Protein AF-A0AAV9CJF9-F1 (afdb_monomer_lite)

Radius of gyration: 30.39 Å; chains: 1; bounding box: 68×58×76 Å

Secondary structure (DSSP, 8-state):
--------TTSPP-THHHHHHHHTT------GGGSTTB-TTT--B-HHHHHHHHTTHHHHHHHHHHHHH-HHHHHHHTHHHHHHT--TTHHHHHHHHHHHHHHH--------PPPPSS----SPPPPPHHHHHHHHHHHHHHHHHHHHTS--

Foldseek 3Di:
DQDEDDDPPPDDDPCLVVVVVVVVVHDYDDDPCRAQQQDPVVNDRDVVRSVCVQQVVVVLVVLVVCVVPPVPVSCVVCVVCVVVVNHSVCSSVVSVVVSVVCVVDVDDDDDPDDDPPDDDDPDDDDQDPVSVVVVVVVVVVVVVVVVVVVVD

Structure (mmCIF, N/CA/C/O backbone):
data_AF-A0AAV9CJF9-F1
#
_entry.id   AF-A0AAV9CJF9-F1
#
loop_
_atom_site.group_PDB
_atom_site.id
_atom_site.type_symbol
_atom_site.label_atom_id
_atom_site.label_alt_id
_atom_site.label_comp_id
_atom_site.label_asym_id
_atom_site.label_entity_id
_atom_site.label_seq_id
_atom_site.pdbx_PDB_ins_code
_atom_site.Cartn_x
_atom_site.Cartn_y
_atom_site.Cartn_z
_atom_site.occupancy
_atom_site.B_iso_or_equiv
_atom_site.auth_seq_id
_atom_site.auth_comp_id
_atom_site.auth_asym_id
_atom_site.auth_atom_id
_atom_site.pdbx_PDB_model_num
ATOM 1 N N . MET A 1 1 ? 7.701 -30.333 12.951 1.00 34.81 1 MET A N 1
ATOM 2 C CA . MET A 1 1 ? 8.743 -29.505 13.597 1.00 34.81 1 MET A CA 1
ATOM 3 C C . MET A 1 1 ? 8.258 -28.066 13.539 1.00 34.81 1 MET A C 1
ATOM 5 O O . MET A 1 1 ? 7.865 -27.675 12.444 1.00 34.81 1 MET A O 1
ATOM 9 N N . PRO A 1 2 ? 8.194 -27.316 14.652 1.00 45.19 2 PRO A N 1
ATOM 10 C CA . PRO A 1 2 ? 7.821 -25.905 14.595 1.00 45.19 2 PRO A CA 1
ATOM 11 C C . PRO A 1 2 ? 8.882 -25.140 13.791 1.00 45.19 2 PRO A C 1
ATOM 13 O O . PRO A 1 2 ? 10.079 -25.249 14.064 1.00 45.19 2 PRO A O 1
ATOM 16 N N . MET A 1 3 ? 8.452 -24.454 12.730 1.00 39.00 3 MET A N 1
ATOM 17 C CA . MET A 1 3 ? 9.321 -23.590 11.933 1.00 39.00 3 MET A CA 1
ATOM 18 C C . MET A 1 3 ? 9.453 -22.246 12.646 1.00 39.00 3 MET A C 1
ATOM 20 O O . MET A 1 3 ? 8.571 -21.400 12.552 1.00 39.00 3 MET A O 1
ATOM 24 N N . ASN A 1 4 ? 10.563 -22.047 13.350 1.00 44.94 4 ASN A N 1
ATOM 25 C CA . ASN A 1 4 ? 10.859 -20.776 14.000 1.00 44.94 4 ASN A CA 1
ATOM 26 C C . ASN A 1 4 ? 11.451 -19.813 12.961 1.00 44.94 4 ASN A C 1
ATOM 28 O O . ASN A 1 4 ? 12.607 -19.975 12.570 1.00 44.94 4 ASN A O 1
ATOM 32 N N . CYS A 1 5 ? 10.697 -18.806 12.512 1.00 49.03 5 CYS A N 1
ATOM 33 C CA . CYS A 1 5 ? 11.235 -17.761 11.636 1.00 49.03 5 CYS A CA 1
ATOM 34 C C . CYS A 1 5 ? 10.805 -16.351 12.072 1.00 49.03 5 CYS A C 1
ATOM 36 O O . CYS A 1 5 ? 9.642 -15.971 11.965 1.00 49.03 5 CYS A O 1
ATOM 38 N N . LEU A 1 6 ? 11.778 -15.551 12.517 1.00 55.47 6 LEU A N 1
ATOM 39 C CA . LEU A 1 6 ? 11.689 -14.093 12.599 1.00 55.47 6 LEU A CA 1
ATOM 40 C C . LEU A 1 6 ? 13.035 -13.513 12.151 1.00 55.47 6 LEU A C 1
ATOM 42 O O . LEU A 1 6 ? 13.989 -13.491 12.923 1.00 55.47 6 LEU A O 1
ATOM 46 N N . ASP A 1 7 ? 13.103 -13.041 10.907 1.00 57.94 7 ASP A N 1
ATOM 47 C CA . ASP A 1 7 ? 14.181 -12.168 10.436 1.00 57.94 7 ASP A CA 1
ATOM 48 C C . ASP A 1 7 ? 13.603 -10.762 10.230 1.00 57.94 7 ASP A C 1
ATOM 50 O O . ASP A 1 7 ? 12.679 -10.557 9.442 1.00 57.94 7 ASP A O 1
ATOM 54 N N . MET A 1 8 ? 14.082 -9.804 11.025 1.00 55.25 8 MET A N 1
ATOM 55 C CA . MET A 1 8 ? 13.478 -8.473 11.162 1.00 55.25 8 MET A CA 1
ATOM 56 C C . MET A 1 8 ? 14.215 -7.382 10.367 1.00 55.25 8 MET A C 1
ATOM 58 O O . MET A 1 8 ? 13.675 -6.284 10.205 1.00 55.25 8 MET A O 1
ATOM 62 N N . GLY A 1 9 ? 15.413 -7.660 9.835 1.00 67.88 9 GLY A N 1
ATOM 63 C CA . GLY A 1 9 ? 16.212 -6.681 9.085 1.00 67.88 9 GLY A CA 1
ATOM 64 C C . GLY A 1 9 ? 16.295 -5.293 9.755 1.00 67.88 9 GLY A C 1
ATOM 65 O O . GLY A 1 9 ? 16.486 -5.184 10.962 1.00 67.88 9 GLY A O 1
ATOM 66 N N . LEU A 1 10 ? 16.133 -4.217 8.967 1.00 62.50 10 LEU A N 1
ATOM 67 C CA . LEU A 1 10 ? 16.163 -2.807 9.419 1.00 62.50 10 LEU A CA 1
ATOM 68 C C . LEU A 1 10 ? 14.769 -2.185 9.655 1.00 62.50 10 LEU A C 1
ATOM 70 O O . LEU A 1 10 ? 14.657 -0.971 9.833 1.00 62.50 10 LEU A O 1
ATOM 74 N N . LYS A 1 11 ? 13.685 -2.968 9.602 1.00 53.16 11 LYS A N 1
ATOM 75 C CA . LYS A 1 11 ? 12.319 -2.428 9.702 1.00 53.16 11 LYS A CA 1
ATOM 76 C C . LYS A 1 11 ? 11.798 -2.500 11.135 1.00 53.16 11 LYS A C 1
ATOM 78 O O . LYS A 1 11 ? 11.910 -3.520 11.808 1.00 53.16 11 LYS A O 1
ATOM 83 N N . TRP A 1 12 ? 11.147 -1.424 11.573 1.00 46.88 12 TRP A N 1
ATOM 84 C CA . TRP A 1 12 ? 10.342 -1.434 12.791 1.00 46.88 12 TRP A CA 1
ATOM 85 C C . TRP A 1 12 ? 9.154 -2.385 12.591 1.00 46.88 12 TRP A C 1
ATOM 87 O O . TRP A 1 12 ? 8.384 -2.245 11.642 1.00 46.88 12 TRP A O 1
ATOM 97 N N . VAL A 1 13 ? 9.059 -3.399 13.451 1.00 49.72 13 VAL A N 1
ATOM 98 C CA . VAL A 1 13 ? 8.085 -4.495 13.355 1.00 49.72 13 VAL A CA 1
ATOM 99 C C . VAL A 1 13 ? 6.651 -3.960 13.394 1.00 49.72 13 VAL A C 1
ATOM 101 O O . VAL A 1 13 ? 6.218 -3.448 14.424 1.00 49.72 13 VAL A O 1
ATOM 104 N N . SER A 1 14 ? 5.894 -4.156 12.311 1.00 53.25 14 SER A N 1
ATOM 105 C CA . SER A 1 14 ? 4.429 -4.090 12.344 1.00 53.25 14 SER A CA 1
ATOM 106 C C . SER A 1 14 ? 3.888 -5.472 12.718 1.00 53.25 14 SER A C 1
ATOM 108 O O . SER A 1 14 ? 4.014 -6.429 11.953 1.00 53.25 14 SER A O 1
ATOM 110 N N . LEU A 1 15 ? 3.346 -5.600 13.931 1.00 62.22 15 LEU A N 1
ATOM 111 C CA . LEU A 1 15 ? 3.021 -6.891 14.551 1.00 62.22 15 LEU A CA 1
ATOM 112 C C . LEU A 1 15 ? 1.757 -7.565 13.979 1.00 62.22 15 LEU A C 1
ATOM 114 O O . LEU A 1 15 ? 1.555 -8.755 14.189 1.00 62.22 15 LEU A O 1
ATOM 118 N N . ILE A 1 16 ? 0.942 -6.852 13.194 1.00 69.00 16 ILE A N 1
ATOM 119 C CA . ILE A 1 16 ? -0.264 -7.408 12.547 1.00 69.00 16 ILE A CA 1
ATOM 120 C C . ILE A 1 16 ? 0.099 -8.592 11.632 1.00 69.00 16 ILE A C 1
ATOM 122 O O . ILE A 1 16 ? -0.608 -9.593 11.593 1.00 69.00 16 ILE A O 1
ATOM 126 N N . MET A 1 17 ? 1.252 -8.524 10.961 1.00 68.81 17 MET A N 1
ATOM 127 C CA . MET A 1 17 ? 1.756 -9.623 10.132 1.00 68.81 17 MET A CA 1
ATOM 128 C C . MET A 1 17 ? 2.116 -10.864 10.964 1.00 68.81 17 MET A C 1
ATOM 130 O O . MET A 1 17 ? 1.915 -11.984 10.506 1.00 68.81 17 MET A O 1
ATOM 134 N N . GLN A 1 18 ? 2.634 -10.678 12.185 1.00 74.88 18 GLN A N 1
ATOM 135 C CA . GLN A 1 18 ? 2.949 -11.801 13.075 1.00 74.88 18 GLN A CA 1
ATOM 136 C C . GLN A 1 18 ? 1.677 -12.486 13.562 1.00 74.88 18 GLN A C 1
ATOM 138 O O . GLN A 1 18 ? 1.639 -13.711 13.571 1.00 74.88 18 GLN A O 1
ATOM 143 N N . GLN A 1 19 ? 0.626 -11.720 13.875 1.00 78.81 19 GLN A N 1
ATOM 144 C CA . GLN A 1 19 ? -0.671 -12.314 14.196 1.00 78.81 19 GLN A CA 1
ATOM 145 C C . GLN A 1 19 ? -1.221 -13.120 13.017 1.00 78.81 19 GLN A C 1
ATOM 147 O O . GLN A 1 19 ? -1.618 -14.262 13.199 1.00 78.81 19 GLN A O 1
ATOM 152 N N . GLY A 1 20 ? -1.153 -12.581 11.796 1.00 81.19 20 GLY A N 1
ATOM 153 C CA . GLY A 1 20 ? -1.570 -13.320 10.601 1.00 81.19 20 GLY A CA 1
ATOM 154 C C . GLY A 1 20 ? -0.789 -14.624 10.382 1.00 81.19 20 GLY A C 1
ATOM 155 O O . GLY A 1 20 ? -1.364 -15.614 9.940 1.00 81.19 20 GLY A O 1
ATOM 156 N N . ALA A 1 21 ? 0.503 -14.658 10.721 1.00 82.25 21 ALA A N 1
ATOM 157 C CA . ALA A 1 21 ? 1.312 -15.876 10.648 1.00 82.25 21 ALA A CA 1
ATOM 158 C C . ALA A 1 21 ? 0.942 -16.898 11.739 1.00 82.25 21 ALA A C 1
ATOM 160 O O . ALA A 1 21 ? 0.847 -18.088 11.436 1.00 82.25 21 ALA A O 1
ATOM 161 N N . LEU A 1 22 ? 0.678 -16.436 12.968 1.00 81.25 22 LEU A N 1
ATOM 162 C CA . LEU A 1 22 ? 0.166 -17.270 14.064 1.00 81.25 22 LEU A CA 1
ATOM 163 C C . LEU A 1 22 ? -1.196 -17.881 13.698 1.00 81.25 22 LEU A C 1
ATOM 165 O O . LEU A 1 22 ? -1.374 -19.093 13.800 1.00 81.25 22 LEU A O 1
ATOM 169 N N . ASP A 1 23 ? -2.119 -17.066 13.177 1.00 81.69 23 ASP A N 1
ATOM 170 C CA . ASP A 1 23 ? -3.443 -17.501 12.705 1.00 81.69 23 ASP A CA 1
ATOM 171 C C . ASP A 1 23 ? -3.350 -18.447 11.490 1.00 81.69 23 ASP A C 1
ATOM 173 O O . ASP A 1 23 ? -4.248 -19.255 11.249 1.00 81.69 23 ASP A O 1
ATOM 177 N N . GLY A 1 24 ? -2.255 -18.361 10.728 1.00 81.44 24 GLY A N 1
ATOM 178 C CA . GLY A 1 24 ? -1.900 -19.272 9.637 1.00 81.44 24 GLY A CA 1
ATOM 179 C C . GLY A 1 24 ? -1.233 -20.579 10.089 1.00 81.44 24 GLY A C 1
ATOM 180 O O . GLY A 1 24 ? -0.924 -21.418 9.244 1.00 81.44 24 GLY A O 1
ATOM 181 N N . GLY A 1 25 ? -1.012 -20.769 11.395 1.00 81.56 25 GLY A N 1
ATOM 182 C CA . GLY A 1 25 ? -0.458 -21.993 11.979 1.00 81.56 25 GLY A CA 1
ATOM 183 C C . GLY A 1 25 ? 1.065 -22.014 12.150 1.00 81.56 25 GLY A C 1
ATOM 184 O O . GLY A 1 25 ? 1.620 -23.077 12.436 1.00 81.56 25 GLY A O 1
ATOM 185 N N . LEU A 1 26 ? 1.759 -20.881 11.983 1.00 83.38 26 LEU A N 1
ATOM 186 C CA . LEU A 1 26 ? 3.181 -20.772 12.321 1.00 83.38 26 LEU A CA 1
ATOM 187 C C . LEU A 1 26 ? 3.325 -20.435 13.802 1.00 83.38 26 LEU A C 1
ATOM 189 O O . LEU A 1 26 ? 2.816 -19.418 14.253 1.00 83.38 26 LEU A O 1
ATOM 193 N N . ASP A 1 27 ? 4.073 -21.244 14.546 1.00 82.50 27 ASP A N 1
ATOM 194 C CA . ASP A 1 27 ? 4.381 -20.951 15.944 1.00 82.50 27 ASP A CA 1
ATOM 195 C C . ASP A 1 27 ? 5.582 -19.999 16.033 1.00 82.50 27 ASP A C 1
ATOM 197 O O . ASP A 1 27 ? 6.719 -20.369 15.730 1.00 82.50 27 ASP A O 1
ATOM 201 N N . ILE A 1 28 ? 5.315 -18.742 16.393 1.00 77.94 28 ILE A N 1
ATOM 202 C CA . ILE A 1 28 ? 6.314 -17.676 16.485 1.00 77.94 28 ILE A CA 1
ATOM 203 C C . ILE A 1 28 ? 6.355 -17.169 17.932 1.00 77.94 28 ILE A C 1
ATOM 205 O O . ILE A 1 28 ? 5.338 -16.677 18.431 1.00 77.94 28 ILE A O 1
ATOM 209 N N . PRO A 1 29 ? 7.517 -17.197 18.610 1.00 81.19 29 PRO A N 1
ATOM 210 C CA . PRO A 1 29 ? 7.634 -16.638 19.951 1.00 81.19 29 PRO A CA 1
ATOM 211 C C . PRO A 1 29 ? 7.442 -15.113 19.906 1.00 81.19 29 PRO A C 1
ATOM 213 O O . PRO A 1 29 ? 8.229 -14.396 19.285 1.00 81.19 29 PRO A O 1
ATOM 216 N N . HIS A 1 30 ? 6.398 -14.611 20.571 1.00 76.12 30 HIS A N 1
ATOM 217 C CA . HIS A 1 30 ? 5.985 -13.206 20.522 1.00 76.12 30 HIS A CA 1
ATOM 218 C C . HIS A 1 30 ? 5.715 -12.619 21.919 1.00 76.12 30 HIS A C 1
ATOM 220 O O . HIS A 1 30 ? 5.615 -13.331 22.915 1.00 76.12 30 HIS A O 1
ATOM 226 N N . SER A 1 31 ? 5.626 -11.286 21.998 1.00 77.94 31 SER A N 1
ATOM 227 C CA . SER A 1 31 ? 5.247 -10.550 23.211 1.00 77.94 31 SER A CA 1
ATOM 228 C C . SER A 1 31 ? 4.076 -9.623 22.911 1.00 77.94 31 SER A C 1
ATOM 230 O O . SER A 1 31 ? 4.116 -8.870 21.936 1.00 77.94 31 SER A O 1
ATOM 232 N N . GLU A 1 32 ? 3.076 -9.612 23.792 1.00 73.38 32 GLU A N 1
ATOM 233 C CA . GLU A 1 32 ? 1.834 -8.851 23.599 1.00 73.38 32 GLU A CA 1
ATOM 234 C C . GLU A 1 32 ? 2.022 -7.326 23.563 1.00 73.38 32 GLU A C 1
ATOM 236 O O . GLU A 1 32 ? 1.191 -6.589 23.037 1.00 73.38 32 GLU A O 1
ATOM 241 N N . LYS A 1 33 ? 3.168 -6.840 24.054 1.00 77.88 33 LYS A N 1
ATOM 242 C CA . LYS A 1 33 ? 3.498 -5.410 24.184 1.00 77.88 33 LYS A CA 1
ATOM 243 C C . LYS A 1 33 ? 3.521 -4.639 22.866 1.00 77.88 33 LYS A C 1
ATOM 245 O O . LYS A 1 33 ? 3.569 -3.411 22.876 1.00 77.88 33 LYS A O 1
ATOM 250 N N . ARG A 1 34 ? 3.618 -5.344 21.739 1.00 73.62 34 ARG A N 1
ATOM 251 C CA . ARG A 1 34 ? 3.765 -4.751 20.405 1.00 73.62 34 ARG A CA 1
ATOM 252 C C . ARG A 1 34 ? 2.496 -4.885 19.555 1.00 73.62 34 ARG A C 1
ATOM 254 O O . ARG A 1 34 ? 2.522 -4.481 18.394 1.00 73.62 34 ARG A O 1
ATOM 261 N N . PHE A 1 35 ? 1.402 -5.424 20.107 1.00 79.06 35 PHE A N 1
ATOM 262 C CA . PHE A 1 35 ? 0.122 -5.514 19.402 1.00 79.06 35 PHE A CA 1
ATOM 263 C C . PHE A 1 35 ? -0.619 -4.175 19.431 1.00 79.06 35 PHE A C 1
ATOM 265 O O . PHE A 1 35 ? -0.524 -3.398 20.383 1.00 79.06 35 PHE A O 1
ATOM 272 N N . ALA A 1 36 ? -1.385 -3.912 18.370 1.00 77.94 36 ALA A N 1
ATOM 273 C CA . ALA A 1 36 ? -2.297 -2.777 18.329 1.00 77.94 36 ALA A CA 1
ATOM 274 C C . ALA A 1 36 ? -3.378 -2.942 19.408 1.00 77.94 36 ALA A C 1
ATOM 276 O O . ALA A 1 36 ? -3.994 -4.004 19.486 1.00 77.94 36 ALA A O 1
ATOM 277 N N . GLY A 1 37 ? -3.594 -1.906 20.225 1.00 75.38 37 GLY A N 1
ATOM 278 C CA . GLY A 1 37 ? -4.512 -1.951 21.370 1.00 75.38 37 GLY A CA 1
ATOM 279 C C . GLY A 1 37 ? -3.868 -2.338 22.706 1.00 75.38 37 GLY A C 1
ATOM 280 O O . GLY A 1 37 ? -4.591 -2.511 23.684 1.00 75.38 37 GLY A O 1
ATOM 281 N N . PHE A 1 38 ? -2.538 -2.477 22.774 1.00 82.25 38 PHE A N 1
ATOM 282 C CA . PHE A 1 38 ? -1.827 -2.670 24.040 1.00 82.25 38 PHE A CA 1
ATOM 283 C C . PHE A 1 38 ? -1.697 -1.346 24.808 1.00 82.25 38 PHE A C 1
ATOM 285 O O . PHE A 1 38 ? -1.040 -0.411 24.340 1.00 82.25 38 PHE A O 1
ATOM 292 N N . SER A 1 39 ? -2.287 -1.281 26.004 1.00 79.44 39 SER A N 1
ATOM 293 C CA . SER A 1 39 ? -2.082 -0.172 26.943 1.00 79.44 39 SER A CA 1
ATOM 294 C C . SER A 1 39 ? -0.806 -0.424 27.748 1.00 79.44 39 SER A C 1
ATOM 296 O O . SER A 1 39 ? -0.672 -1.454 28.413 1.00 79.44 39 SER A O 1
ATOM 298 N N . LYS A 1 40 ? 0.161 0.504 27.691 1.00 77.38 40 LYS A N 1
ATOM 299 C CA . LYS A 1 40 ? 1.406 0.394 28.478 1.00 77.38 40 LYS A CA 1
ATOM 300 C C . LYS A 1 40 ? 1.147 0.491 29.981 1.00 77.38 40 LYS A C 1
ATOM 302 O O . LYS A 1 40 ? 1.907 -0.100 30.749 1.00 77.38 40 LYS A O 1
ATOM 307 N N . ASP A 1 41 ? 0.089 1.201 30.353 1.00 78.50 41 ASP A N 1
ATOM 308 C CA . ASP A 1 41 ? -0.259 1.501 31.737 1.00 78.50 41 ASP A CA 1
ATOM 309 C C . ASP A 1 41 ? -0.985 0.312 32.373 1.00 78.50 41 ASP A C 1
ATOM 311 O O . ASP A 1 41 ? -0.562 -0.189 33.414 1.00 78.50 41 ASP A O 1
ATOM 315 N N . ASP A 1 42 ? -1.983 -0.236 31.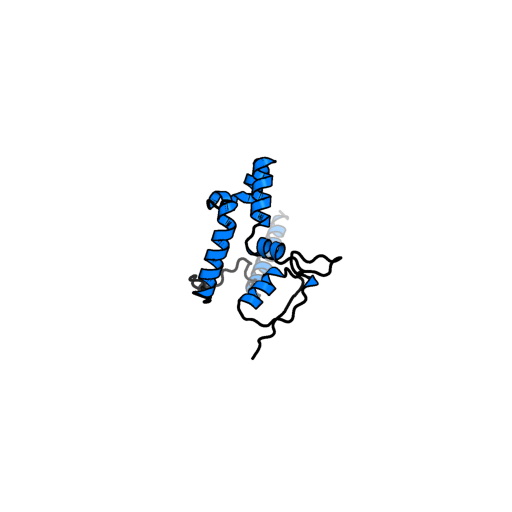675 1.00 78.06 42 ASP A N 1
ATOM 316 C CA . ASP A 1 42 ? -2.775 -1.368 32.175 1.00 78.06 42 ASP A CA 1
ATOM 317 C C . ASP A 1 42 ? -2.100 -2.721 31.917 1.00 78.06 42 ASP A C 1
ATOM 319 O O . ASP A 1 42 ? -2.498 -3.740 32.478 1.00 78.06 42 ASP A O 1
ATOM 323 N N . LYS A 1 43 ? -1.072 -2.748 31.051 1.00 79.81 43 LYS A N 1
ATOM 324 C CA . LYS A 1 43 ? -0.399 -3.960 30.541 1.00 79.81 43 LYS A CA 1
ATOM 325 C C . LYS A 1 43 ? -1.379 -5.002 29.994 1.00 79.81 43 LYS A C 1
ATOM 327 O O . LYS A 1 43 ? -1.069 -6.192 29.978 1.00 79.81 43 LYS A O 1
ATOM 332 N N . GLN A 1 44 ? -2.544 -4.549 29.546 1.00 79.31 44 GLN A N 1
ATOM 333 C CA . GLN A 1 44 ? -3.602 -5.376 28.989 1.00 79.31 44 GLN A CA 1
ATOM 334 C C . GLN A 1 44 ? -3.763 -5.077 27.502 1.00 79.31 44 GLN A C 1
ATOM 336 O O . GLN A 1 44 ? -3.661 -3.929 27.052 1.00 79.31 44 GLN A O 1
ATOM 341 N N . LEU A 1 45 ? -4.008 -6.139 26.738 1.00 78.12 45 LEU A N 1
ATOM 342 C CA . LEU A 1 45 ? -4.336 -6.057 25.327 1.00 78.12 45 LEU A CA 1
ATOM 343 C C . LEU A 1 45 ? -5.850 -5.925 25.166 1.00 78.12 45 LEU A C 1
ATOM 345 O O . LEU A 1 45 ? -6.603 -6.827 25.532 1.00 78.12 45 LEU A O 1
ATOM 349 N N . ASN A 1 46 ? -6.301 -4.830 24.559 1.00 84.12 46 ASN A N 1
ATOM 350 C CA . ASN A 1 46 ? -7.691 -4.721 24.146 1.00 84.12 46 ASN A CA 1
ATOM 351 C C . ASN A 1 46 ? -7.899 -5.466 22.816 1.00 84.12 46 ASN A C 1
ATOM 353 O O . ASN A 1 46 ? -7.561 -4.966 21.737 1.00 84.12 46 ASN A O 1
ATOM 357 N N . ALA A 1 47 ? -8.474 -6.668 22.902 1.00 85.06 47 ALA A N 1
ATOM 358 C CA . ALA A 1 47 ? -8.741 -7.528 21.751 1.00 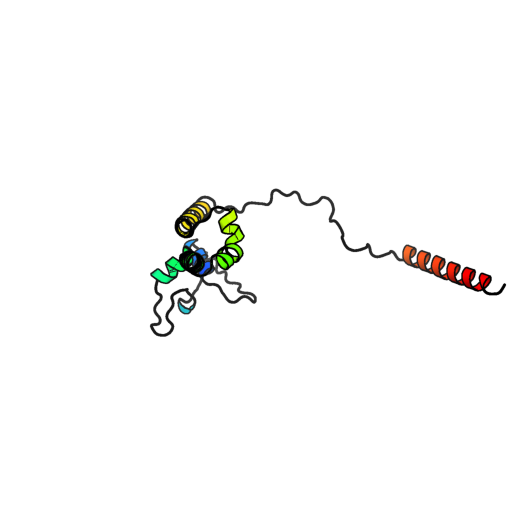85.06 47 ALA A CA 1
ATOM 359 C C . ALA A 1 47 ? -9.700 -6.894 20.727 1.00 85.06 47 ALA A C 1
ATOM 361 O O . ALA A 1 47 ? -9.601 -7.173 19.532 1.00 85.06 47 ALA A O 1
ATOM 362 N N . GLU A 1 48 ? -10.604 -6.013 21.161 1.00 85.75 48 GLU A N 1
ATOM 363 C CA . GLU A 1 48 ? -11.552 -5.347 20.269 1.00 85.75 48 GLU A CA 1
ATOM 364 C C . GLU A 1 48 ? -10.846 -4.328 19.369 1.00 85.75 48 GLU A C 1
ATOM 366 O O . GLU A 1 48 ? -11.066 -4.298 18.157 1.00 85.75 48 GLU A O 1
ATOM 371 N N . ILE A 1 49 ? -9.941 -3.532 19.947 1.00 85.50 49 ILE A N 1
ATOM 372 C CA . ILE A 1 49 ? -9.094 -2.611 19.182 1.00 85.50 49 ILE A CA 1
ATOM 373 C C . ILE A 1 49 ? -8.203 -3.416 18.239 1.00 85.50 49 ILE A C 1
ATOM 375 O O . ILE A 1 49 ? -8.134 -3.106 17.051 1.00 85.50 49 ILE A O 1
ATOM 379 N N . HIS A 1 50 ? -7.588 -4.493 18.733 1.00 84.25 50 HIS A N 1
ATOM 380 C CA . HIS A 1 50 ? -6.747 -5.354 17.910 1.00 84.25 50 HIS A CA 1
ATOM 381 C C . HIS A 1 50 ? -7.500 -5.889 16.680 1.00 84.25 50 HIS A C 1
ATOM 383 O O . HIS A 1 50 ? -7.033 -5.751 15.547 1.00 84.25 50 HIS A O 1
ATOM 389 N N . ARG A 1 51 ? -8.727 -6.387 16.881 1.00 87.56 51 ARG A N 1
ATOM 390 C CA . ARG A 1 51 ? -9.622 -6.845 15.809 1.00 87.56 51 ARG A CA 1
ATOM 391 C C . ARG A 1 51 ? -9.961 -5.730 14.814 1.00 87.56 51 ARG A C 1
ATOM 393 O O . ARG A 1 51 ? -9.925 -5.971 13.608 1.00 87.56 51 ARG A O 1
ATOM 400 N N . LYS A 1 52 ? -10.241 -4.508 15.283 1.00 89.38 52 LYS A N 1
ATOM 401 C CA . LYS A 1 52 ? -10.493 -3.344 14.408 1.00 89.38 52 LYS A CA 1
ATOM 402 C C . LYS A 1 52 ? -9.288 -3.016 13.522 1.00 89.38 52 LYS A C 1
ATOM 404 O O . LYS A 1 52 ? -9.471 -2.605 12.379 1.00 89.38 52 LYS A O 1
ATOM 409 N N . TYR A 1 53 ? -8.062 -3.221 13.998 1.00 87.75 53 TYR A N 1
ATOM 410 C CA . TYR A 1 53 ? -6.868 -3.041 13.167 1.00 87.75 53 TYR A CA 1
ATOM 411 C C . TYR A 1 53 ? -6.702 -4.139 12.111 1.00 87.75 53 TYR A C 1
ATOM 413 O O . TYR A 1 53 ? -6.324 -3.819 10.987 1.00 87.75 53 TYR A O 1
ATOM 421 N N . ILE A 1 54 ? -7.041 -5.391 12.436 1.00 88.88 54 ILE A N 1
ATOM 422 C CA . ILE A 1 54 ? -6.974 -6.524 11.496 1.00 88.88 54 ILE A CA 1
ATOM 423 C C . ILE A 1 54 ? -7.942 -6.335 10.322 1.00 88.88 54 ILE A C 1
ATOM 425 O O . ILE A 1 54 ? -7.562 -6.536 9.174 1.00 88.88 54 ILE A O 1
ATOM 429 N N . PHE A 1 55 ? -9.181 -5.918 10.596 1.00 89.31 55 PHE A N 1
ATOM 430 C CA . PHE A 1 55 ? -10.215 -5.747 9.567 1.00 89.31 55 PHE A CA 1
ATOM 431 C C . PHE A 1 55 ? -10.269 -4.337 8.960 1.00 89.31 55 PHE A C 1
ATOM 433 O O . PHE A 1 55 ? -11.238 -3.992 8.290 1.00 89.31 55 PHE A O 1
ATOM 440 N N . GLY A 1 56 ? -9.253 -3.501 9.197 1.00 89.31 56 GLY A N 1
ATOM 441 C CA . GLY A 1 56 ? -9.179 -2.165 8.598 1.00 89.31 56 GLY A CA 1
ATOM 442 C C . GLY A 1 56 ? -10.208 -1.156 9.125 1.00 89.31 56 GLY A C 1
ATOM 443 O O . GLY A 1 56 ? -10.394 -0.110 8.513 1.00 89.31 56 GLY A O 1
ATOM 444 N N . GLY A 1 57 ? -10.839 -1.401 10.275 1.00 89.12 57 GLY A N 1
ATOM 445 C CA . GLY A 1 57 ? -11.836 -0.498 10.865 1.00 89.12 57 GLY A CA 1
ATOM 446 C C . GLY A 1 57 ? -11.291 0.899 11.195 1.00 89.12 57 GLY A C 1
ATOM 447 O O . GLY A 1 57 ? -12.013 1.884 11.105 1.00 89.12 57 GLY A O 1
ATOM 448 N N . HIS A 1 58 ? -9.996 1.017 11.506 1.00 89.62 58 HIS A N 1
ATOM 449 C CA . HIS A 1 58 ? -9.329 2.317 11.669 1.00 89.62 58 HIS A CA 1
ATOM 450 C C . HIS A 1 58 ? -9.247 3.110 10.353 1.00 89.62 58 HIS A C 1
ATOM 452 O O . HIS A 1 58 ? -9.352 4.332 10.370 1.00 89.62 58 HIS A O 1
ATOM 458 N N . ILE A 1 59 ? -9.099 2.420 9.217 1.00 90.25 59 ILE A N 1
ATOM 459 C CA . ILE A 1 59 ? -9.097 3.037 7.885 1.00 90.25 59 ILE A CA 1
ATOM 460 C C . ILE A 1 59 ? -10.512 3.494 7.548 1.00 90.25 59 ILE A C 1
ATOM 462 O O . ILE A 1 59 ? -10.686 4.635 7.142 1.00 90.25 59 ILE A O 1
ATOM 466 N N . ALA A 1 60 ? -11.515 2.644 7.786 1.00 91.62 60 ALA A N 1
ATOM 467 C CA . ALA A 1 60 ? -12.919 2.998 7.582 1.00 91.62 60 ALA A CA 1
ATOM 468 C C . ALA A 1 60 ? -13.327 4.222 8.422 1.00 91.62 60 ALA A C 1
ATOM 470 O O . ALA A 1 60 ? -13.917 5.164 7.899 1.00 91.62 60 ALA A O 1
ATOM 471 N N . SER A 1 61 ? -12.922 4.269 9.697 1.00 91.75 61 SER A N 1
ATOM 472 C CA . SER A 1 61 ? -13.134 5.443 10.551 1.00 91.75 61 SER A CA 1
ATOM 473 C C . SER A 1 61 ? -12.460 6.693 9.984 1.00 91.75 61 SER A C 1
ATOM 475 O O . SER A 1 61 ? -13.069 7.756 9.988 1.00 91.75 61 SER A O 1
ATOM 477 N N . TYR A 1 62 ? -11.225 6.577 9.488 1.00 91.69 62 TYR A N 1
ATOM 478 C CA . TYR A 1 62 ? -10.498 7.707 8.907 1.00 91.69 62 TYR A CA 1
ATOM 479 C C . TYR A 1 62 ? -11.112 8.188 7.584 1.00 91.69 62 TYR A C 1
ATOM 481 O O . TYR A 1 62 ? -11.164 9.390 7.338 1.00 91.69 62 TYR A O 1
ATOM 489 N N . MET A 1 63 ? -11.621 7.267 6.758 1.00 90.31 63 MET A N 1
ATOM 490 C CA . MET A 1 63 ? -12.380 7.587 5.547 1.00 90.31 63 MET A CA 1
ATOM 491 C C . MET A 1 63 ? -13.637 8.389 5.888 1.00 90.31 63 MET A C 1
ATOM 493 O O . MET A 1 63 ? -13.834 9.443 5.296 1.00 90.31 63 MET A O 1
ATOM 497 N N . ASN A 1 64 ? -14.425 7.945 6.874 1.00 90.94 64 ASN A N 1
ATOM 498 C CA . ASN A 1 64 ? -15.643 8.644 7.296 1.00 90.94 64 ASN A CA 1
ATOM 499 C C . ASN A 1 64 ? -15.347 10.065 7.792 1.00 90.94 64 ASN A C 1
ATOM 501 O O . ASN A 1 64 ? -15.958 11.015 7.315 1.00 90.94 64 ASN A O 1
ATOM 505 N N . THR A 1 65 ? -14.350 10.231 8.668 1.00 91.75 65 THR A N 1
ATOM 506 C CA . THR A 1 65 ? -13.954 11.560 9.161 1.00 91.75 65 THR A CA 1
ATOM 507 C C . THR A 1 65 ? -13.505 12.481 8.023 1.00 91.75 65 THR A C 1
ATOM 509 O O . THR A 1 65 ? -13.929 13.627 7.949 1.00 91.75 65 THR A O 1
ATOM 512 N N . LEU A 1 66 ? -12.691 11.988 7.084 1.00 92.06 66 LEU A N 1
ATOM 513 C CA . LEU A 1 66 ? -12.230 12.792 5.947 1.00 92.06 66 LEU A CA 1
ATOM 514 C C . LEU A 1 66 ? -13.340 13.131 4.949 1.00 92.06 66 LEU A C 1
ATOM 516 O O . LEU A 1 66 ? -13.271 14.176 4.310 1.00 92.06 66 LEU A O 1
ATOM 520 N N . MET A 1 67 ? -14.333 12.258 4.782 1.00 88.00 67 MET A N 1
ATOM 521 C CA . MET A 1 67 ? -15.486 12.540 3.926 1.00 88.00 67 MET A CA 1
ATOM 522 C C . MET A 1 67 ? -16.337 13.686 4.481 1.00 88.00 67 MET A C 1
ATOM 524 O O . MET A 1 67 ? -16.850 14.479 3.693 1.00 88.00 67 MET 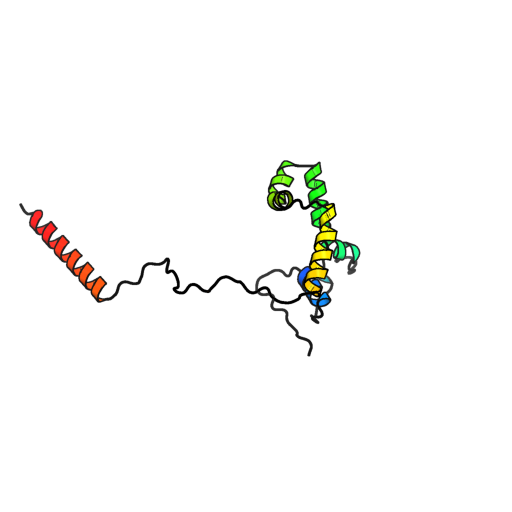A O 1
ATOM 528 N N . GLU A 1 68 ? -16.471 13.767 5.806 1.00 89.62 68 GLU A N 1
ATOM 529 C CA . GLU A 1 68 ? -17.229 14.816 6.496 1.00 89.62 68 GLU A CA 1
ATOM 530 C C . GLU A 1 68 ? -16.442 16.131 6.595 1.00 89.62 68 GLU A C 1
ATOM 532 O O . GLU A 1 68 ? -16.976 17.188 6.258 1.00 89.62 68 GLU A O 1
ATOM 537 N N . ASP A 1 69 ? -15.174 16.068 7.011 1.00 92.00 69 ASP A N 1
ATOM 538 C CA . ASP A 1 69 ? -14.366 17.258 7.294 1.00 92.00 69 ASP A CA 1
ATOM 539 C C . ASP A 1 69 ? -13.759 17.882 6.024 1.00 92.00 69 ASP A C 1
ATOM 541 O O . ASP A 1 69 ? -13.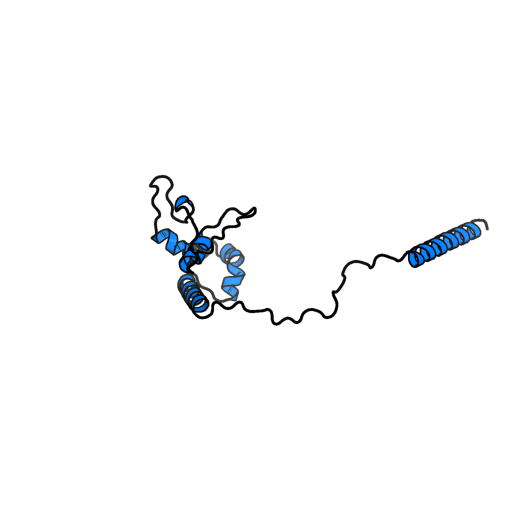789 19.102 5.847 1.00 92.00 69 ASP A O 1
ATOM 545 N N . GLU A 1 70 ? -13.166 17.067 5.139 1.00 91.69 70 GLU A N 1
ATOM 546 C CA . GLU A 1 70 ? -12.330 17.543 4.026 1.00 91.69 70 GLU A CA 1
ATOM 547 C C . GLU A 1 70 ? -12.398 16.627 2.780 1.00 91.69 70 GLU A C 1
ATOM 549 O O . GLU A 1 70 ? -11.487 15.820 2.524 1.00 91.69 70 GLU A O 1
ATOM 554 N N . PRO A 1 71 ? -13.421 16.786 1.917 1.00 89.00 71 PRO A N 1
ATOM 555 C CA . PRO A 1 71 ? -13.628 15.903 0.767 1.00 89.00 71 PRO A CA 1
ATOM 556 C C . PRO A 1 71 ? -12.496 15.961 -0.277 1.00 89.00 71 PRO A C 1
ATOM 558 O O . PRO A 1 71 ? -12.254 14.980 -0.984 1.00 89.00 71 PRO A O 1
ATOM 561 N N . GLU A 1 72 ? -11.749 17.066 -0.370 1.00 90.62 72 GLU A N 1
ATOM 562 C CA . GLU A 1 72 ? -10.584 17.174 -1.265 1.00 90.62 72 GLU A CA 1
ATOM 563 C C . GLU A 1 72 ? -9.436 16.248 -0.831 1.00 90.62 72 GLU A C 1
ATOM 565 O O . GLU A 1 72 ? -8.822 15.550 -1.651 1.00 90.62 72 GLU A O 1
ATOM 570 N N . LYS A 1 73 ? -9.170 16.176 0.481 1.00 90.62 73 LYS A N 1
ATOM 571 C CA . LYS A 1 73 ? -8.184 15.242 1.037 1.00 90.62 73 LYS A CA 1
ATOM 572 C C . LYS A 1 73 ? -8.644 13.803 0.868 1.00 90.62 73 LYS A C 1
ATOM 574 O O . LYS A 1 73 ? -7.828 12.963 0.495 1.00 90.62 73 LYS A O 1
ATOM 579 N N . TYR A 1 74 ? -9.937 13.529 1.044 1.00 90.62 74 TYR A N 1
ATOM 580 C CA . TYR A 1 74 ? -10.500 12.206 0.784 1.00 90.62 74 TYR A CA 1
ATOM 581 C C . TYR A 1 74 ? -10.222 11.738 -0.654 1.00 90.62 74 TYR A C 1
ATOM 583 O O . TYR A 1 74 ? -9.692 10.645 -0.858 1.00 90.62 74 TYR A O 1
ATOM 591 N N . GLN A 1 75 ? -10.481 12.586 -1.653 1.00 89.56 75 GLN A N 1
ATOM 592 C CA . GLN A 1 75 ? -10.233 12.243 -3.057 1.00 89.56 75 GLN A CA 1
ATOM 593 C C . GLN A 1 75 ? -8.752 11.990 -3.360 1.00 89.56 75 GLN A C 1
ATOM 595 O O . GLN A 1 75 ? -8.434 11.076 -4.122 1.00 89.56 75 GLN A O 1
ATOM 600 N N . SER A 1 76 ? -7.839 12.763 -2.765 1.00 91.75 76 SER A N 1
ATOM 601 C CA . SER A 1 76 ? -6.399 12.567 -2.977 1.00 91.75 76 SER A CA 1
ATOM 602 C C . SER A 1 76 ? -5.860 11.314 -2.273 1.00 91.75 76 SER A C 1
ATOM 604 O O . SER A 1 76 ? -5.161 10.515 -2.902 1.00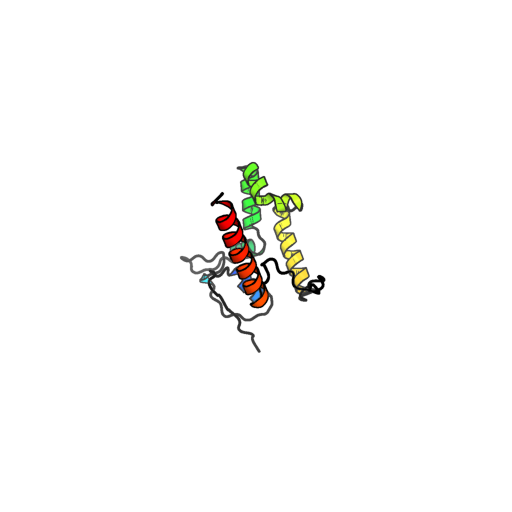 91.75 76 SER A O 1
ATOM 606 N N . HIS A 1 77 ? -6.212 11.096 -1.002 1.00 89.56 77 HIS A N 1
ATOM 607 C CA . HIS A 1 77 ? -5.747 9.957 -0.205 1.00 89.56 77 HIS A CA 1
ATOM 608 C C . HIS A 1 77 ? -6.363 8.626 -0.646 1.00 89.56 77 HIS A C 1
ATOM 610 O O . HIS A 1 77 ? -5.658 7.620 -0.710 1.00 89.56 77 HIS A O 1
ATOM 616 N N . PHE A 1 78 ? -7.645 8.618 -1.014 1.00 91.75 78 PHE A N 1
ATOM 617 C CA . PHE A 1 78 ? -8.391 7.406 -1.364 1.00 91.75 78 PHE A CA 1
ATOM 618 C C . PHE A 1 78 ? -8.698 7.291 -2.861 1.00 91.75 78 PHE A C 1
ATOM 620 O O . PHE A 1 78 ? -9.597 6.555 -3.264 1.00 91.75 78 PHE A O 1
ATOM 627 N N . SER A 1 79 ? -7.916 7.954 -3.718 1.00 92.00 79 SER A N 1
ATOM 628 C CA . SER A 1 79 ? -8.125 7.947 -5.175 1.00 92.00 79 SER A CA 1
ATOM 629 C C . SER A 1 79 ? -8.226 6.539 -5.783 1.00 92.00 79 SER A C 1
ATOM 631 O O . SER A 1 79 ? -9.060 6.294 -6.654 1.00 92.00 79 SER A O 1
ATOM 633 N N . GLU A 1 80 ? -7.409 5.585 -5.329 1.00 92.06 80 GLU A N 1
ATOM 634 C CA . GLU A 1 80 ? -7.468 4.194 -5.797 1.00 92.06 80 GLU A CA 1
ATOM 635 C C . GLU A 1 80 ? -8.691 3.432 -5.281 1.00 92.06 80 GLU A C 1
ATOM 637 O O . GLU A 1 80 ? -9.224 2.588 -5.999 1.00 92.06 80 GLU A O 1
ATOM 642 N N . TYR A 1 81 ? -9.152 3.741 -4.068 1.00 90.31 81 TYR A N 1
ATOM 643 C CA . TYR A 1 81 ? -10.336 3.124 -3.468 1.00 90.31 81 TYR A CA 1
ATOM 644 C C . TYR A 1 81 ? -11.589 3.569 -4.217 1.00 90.31 81 TYR A C 1
ATOM 646 O O . TYR A 1 81 ? -12.395 2.730 -4.608 1.00 90.31 81 TYR A O 1
ATOM 654 N N . ILE A 1 82 ? -11.678 4.864 -4.535 1.00 89.56 82 ILE A N 1
ATOM 655 C CA . ILE A 1 82 ? -12.756 5.437 -5.350 1.00 89.56 82 ILE A CA 1
ATOM 656 C C . ILE A 1 82 ? -12.774 4.789 -6.741 1.00 89.56 82 ILE A C 1
ATOM 658 O O . ILE A 1 82 ? -13.825 4.357 -7.206 1.00 89.56 82 ILE A O 1
ATOM 662 N N . LYS A 1 83 ? -11.609 4.631 -7.389 1.00 92.75 83 LYS A N 1
ATOM 663 C CA . LYS A 1 83 ? -11.505 3.951 -8.698 1.00 92.75 83 LYS A CA 1
ATOM 664 C C . LYS A 1 83 ? -11.972 2.494 -8.663 1.00 92.75 83 LYS A C 1
ATOM 666 O O . LYS A 1 83 ? -12.419 1.982 -9.684 1.00 92.75 83 LYS A O 1
ATOM 671 N N . ARG A 1 84 ? -11.821 1.819 -7.522 1.00 90.69 84 ARG A N 1
ATOM 672 C CA . ARG A 1 84 ? -12.215 0.417 -7.323 1.00 90.69 84 ARG A CA 1
ATOM 673 C C . ARG A 1 84 ? -13.611 0.260 -6.710 1.00 90.69 84 ARG A C 1
ATOM 675 O O . ARG A 1 84 ? -14.051 -0.874 -6.565 1.00 90.69 84 ARG A O 1
ATOM 682 N N . GLY A 1 85 ? -14.290 1.358 -6.367 1.00 88.88 85 GLY A N 1
ATOM 683 C CA . GLY A 1 85 ? -15.610 1.341 -5.733 1.00 88.88 85 GLY A CA 1
ATOM 684 C C . GLY A 1 85 ? -15.606 0.746 -4.323 1.00 88.88 85 GLY A C 1
ATOM 685 O O . GLY A 1 85 ? -16.536 0.033 -3.964 1.00 88.88 85 GLY A O 1
ATOM 686 N N . ILE A 1 86 ? -14.538 0.969 -3.551 1.00 89.44 86 ILE A N 1
ATOM 687 C CA . ILE A 1 86 ? -14.417 0.448 -2.184 1.00 89.44 86 ILE A CA 1
ATOM 688 C C . ILE A 1 86 ? -14.907 1.508 -1.198 1.00 89.44 86 ILE A C 1
ATOM 690 O O . ILE A 1 86 ? -14.289 2.563 -1.055 1.00 89.44 86 ILE A O 1
ATOM 694 N N . GLU A 1 87 ? -16.000 1.197 -0.510 1.00 88.69 87 GLU A N 1
ATOM 695 C CA . GLU A 1 87 ? -16.608 2.036 0.525 1.00 88.69 87 GLU A CA 1
ATOM 696 C C . GLU A 1 87 ? -16.118 1.661 1.934 1.00 88.69 87 GLU A C 1
ATOM 698 O O . GLU A 1 87 ? -15.725 0.508 2.151 1.00 88.69 87 GLU A O 1
ATOM 703 N N . PRO A 1 88 ? -16.159 2.597 2.905 1.00 87.50 88 PRO A N 1
ATOM 704 C CA . PRO A 1 88 ? -15.692 2.357 4.273 1.00 87.50 88 PRO A CA 1
ATOM 705 C C . PRO A 1 88 ? -16.395 1.167 4.941 1.00 87.50 88 PRO A C 1
ATOM 707 O O . PRO A 1 88 ? -15.727 0.342 5.566 1.00 87.50 88 PRO A O 1
ATOM 710 N N . ASP A 1 89 ? -17.704 1.012 4.739 1.00 86.94 89 ASP A N 1
ATOM 711 C CA . ASP A 1 89 ? -18.486 -0.085 5.325 1.00 86.94 89 ASP A CA 1
ATOM 712 C C . ASP A 1 89 ? -18.165 -1.448 4.686 1.00 86.94 89 ASP A C 1
ATOM 714 O O . ASP A 1 89 ? -18.181 -2.485 5.351 1.00 86.94 89 ASP A O 1
ATOM 718 N N . SER A 1 90 ? -17.778 -1.460 3.406 1.00 88.81 90 SER A N 1
ATOM 719 C CA . SER A 1 90 ? -17.421 -2.686 2.681 1.00 88.81 90 SER A CA 1
ATOM 720 C C . SER A 1 90 ? -16.032 -3.233 3.055 1.00 88.81 90 SER A C 1
ATOM 722 O O . SER A 1 90 ? -15.687 -4.349 2.646 1.00 88.81 90 SER A O 1
ATOM 724 N N . MET A 1 91 ? -15.219 -2.486 3.809 1.00 87.00 91 MET A N 1
ATOM 725 C CA . MET A 1 91 ? -13.833 -2.856 4.125 1.00 87.00 91 MET A CA 1
ATOM 726 C C . MET A 1 91 ? -13.733 -4.128 4.974 1.00 87.00 91 MET A C 1
ATOM 728 O O . MET A 1 91 ? -12.942 -5.019 4.657 1.00 87.00 91 MET A O 1
ATOM 732 N N . GLU A 1 92 ? -14.547 -4.259 6.027 1.00 88.62 92 GLU A N 1
ATOM 733 C CA . GLU A 1 92 ? -14.494 -5.436 6.907 1.00 88.62 92 GLU A CA 1
ATOM 734 C C . GLU A 1 92 ? -14.888 -6.717 6.151 1.00 88.62 92 GLU A C 1
ATOM 736 O O . GLU A 1 92 ? -14.253 -7.764 6.313 1.00 88.62 92 GLU A O 1
ATOM 741 N N . GLU A 1 93 ? -15.904 -6.639 5.291 1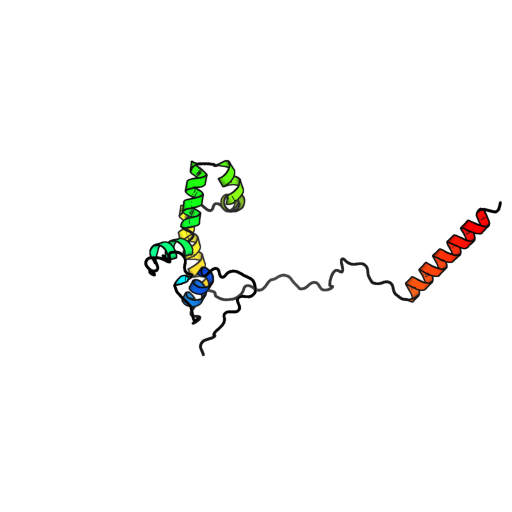.00 91.25 93 GLU A N 1
ATOM 742 C CA . GLU A 1 93 ? -16.325 -7.765 4.457 1.00 91.25 93 GLU A CA 1
ATOM 743 C C . GLU A 1 93 ? -15.259 -8.167 3.438 1.00 91.25 93 GLU A C 1
ATOM 745 O O . GLU A 1 93 ? -15.030 -9.360 3.225 1.00 91.25 93 GLU A O 1
ATOM 750 N N . LEU A 1 94 ? -14.590 -7.185 2.824 1.00 91.19 94 LEU A N 1
ATOM 751 C CA . LEU A 1 94 ? -13.509 -7.418 1.870 1.00 91.19 94 LEU A CA 1
ATOM 752 C C . LEU A 1 94 ? -12.387 -8.240 2.518 1.00 91.19 94 LEU A C 1
ATOM 754 O O . LEU A 1 94 ? -11.991 -9.272 1.977 1.00 91.19 94 LEU A O 1
ATOM 758 N N . TYR A 1 95 ? -11.908 -7.830 3.697 1.00 91.19 95 TYR A N 1
ATOM 759 C CA . TYR A 1 95 ? -10.835 -8.545 4.395 1.00 91.19 95 TYR A CA 1
ATOM 760 C C . TYR A 1 95 ? -11.243 -9.960 4.819 1.00 91.19 95 TYR A C 1
ATOM 762 O O . TYR A 1 95 ? -10.438 -10.882 4.699 1.00 91.19 95 TYR A O 1
ATOM 770 N N . LYS A 1 96 ? -12.494 -10.174 5.252 1.00 91.75 96 LYS A N 1
ATOM 771 C CA . LYS A 1 96 ? -13.003 -11.526 5.554 1.00 91.75 96 LYS A CA 1
ATOM 772 C C . LYS A 1 96 ? -12.972 -12.429 4.321 1.00 91.75 96 LYS A C 1
ATOM 774 O O . LYS A 1 96 ? -12.411 -13.521 4.396 1.00 91.75 96 LYS A O 1
ATOM 779 N N . LYS A 1 97 ? -13.481 -11.942 3.183 1.00 93.00 97 LYS A N 1
ATOM 780 C CA . LYS A 1 97 ? -13.456 -12.669 1.900 1.00 93.00 97 LYS A CA 1
ATOM 781 C C . LYS A 1 97 ? -12.024 -12.995 1.468 1.00 93.00 97 LYS A C 1
ATOM 783 O O . LYS A 1 97 ? -11.751 -14.108 1.032 1.00 93.00 97 LYS A O 1
ATOM 788 N N . VAL A 1 98 ? -11.092 -12.053 1.636 1.00 90.62 98 VAL A N 1
ATOM 789 C CA . VAL A 1 98 ? -9.667 -12.266 1.333 1.00 90.62 98 VAL A CA 1
ATOM 790 C C . VAL A 1 98 ? -9.056 -13.338 2.239 1.00 90.62 98 VAL A C 1
ATOM 792 O O . VAL A 1 98 ? -8.372 -14.230 1.744 1.00 90.62 98 VAL A O 1
ATOM 795 N N . HIS A 1 99 ? -9.316 -13.300 3.548 1.00 89.69 99 HIS A N 1
ATOM 796 C CA . HIS A 1 99 ? -8.817 -14.322 4.471 1.00 89.69 99 HIS A CA 1
ATOM 797 C C . HIS A 1 99 ? -9.364 -15.717 4.139 1.00 89.69 99 HIS A C 1
ATOM 799 O O . HIS A 1 99 ? -8.620 -16.692 4.195 1.00 89.69 99 HIS A O 1
ATOM 805 N N . GLU A 1 100 ? -10.641 -15.827 3.775 1.00 92.56 100 GLU A N 1
ATOM 806 C CA . GLU A 1 100 ? -11.240 -17.089 3.325 1.00 92.56 100 GLU A CA 1
ATOM 807 C C . GLU A 1 100 ? -10.598 -17.598 2.031 1.00 92.56 100 GLU A C 1
ATOM 809 O O . GLU A 1 100 ? -10.237 -18.771 1.957 1.00 92.56 100 GLU A O 1
ATOM 814 N N . ALA A 1 101 ? -10.371 -16.715 1.054 1.00 91.94 101 ALA A N 1
ATOM 815 C CA . ALA A 1 101 ? -9.714 -17.068 -0.201 1.00 91.94 101 ALA A CA 1
ATOM 816 C C . ALA A 1 101 ? -8.273 -17.572 0.009 1.00 91.94 101 ALA A C 1
ATOM 818 O O . ALA A 1 101 ? -7.899 -18.589 -0.567 1.00 91.94 101 ALA A O 1
ATOM 819 N N . ILE A 1 102 ? -7.489 -16.918 0.878 1.00 90.06 102 ILE A N 1
ATOM 820 C CA . ILE A 1 102 ? -6.109 -17.335 1.200 1.00 90.06 102 ILE A CA 1
ATOM 821 C C . ILE A 1 102 ? -6.086 -18.693 1.914 1.00 90.06 102 ILE A C 1
ATOM 823 O O . ILE A 1 102 ? -5.203 -19.509 1.660 1.00 90.06 102 ILE A O 1
ATOM 827 N N . ARG A 1 103 ? -7.052 -18.958 2.806 1.00 88.06 103 ARG A N 1
ATOM 828 C CA . ARG A 1 103 ? -7.163 -20.271 3.467 1.00 88.06 103 ARG A CA 1
ATOM 829 C C . ARG A 1 103 ? -7.567 -21.376 2.493 1.00 88.06 103 ARG A C 1
ATOM 831 O O . ARG A 1 103 ? -7.128 -22.508 2.668 1.00 88.06 103 ARG A O 1
ATOM 838 N N . ALA A 1 104 ? -8.413 -21.060 1.512 1.00 90.62 104 ALA A N 1
ATOM 839 C CA . ALA A 1 104 ? -8.868 -22.016 0.508 1.00 90.62 104 ALA A CA 1
ATOM 840 C C . ALA A 1 104 ? -7.757 -22.381 -0.488 1.00 90.62 104 ALA A C 1
ATOM 842 O O . ALA A 1 104 ? -7.601 -23.557 -0.811 1.00 90.62 104 ALA A O 1
ATOM 843 N N . ASP A 1 105 ? -6.975 -21.397 -0.941 1.00 87.50 105 ASP A N 1
ATOM 844 C CA . ASP A 1 105 ? -5.841 -21.616 -1.838 1.00 87.50 105 ASP A CA 1
ATOM 845 C C . ASP A 1 105 ? -4.581 -20.878 -1.346 1.00 87.50 105 ASP A C 1
ATOM 847 O O . ASP A 1 105 ? -4.364 -19.707 -1.672 1.00 87.50 105 ASP A O 1
ATOM 851 N N . PRO A 1 106 ? -3.715 -21.556 -0.569 1.00 86.31 106 PRO A N 1
ATOM 852 C CA . PRO A 1 106 ? -2.461 -20.983 -0.091 1.00 86.31 106 PRO A CA 1
ATOM 853 C C . PRO A 1 106 ? -1.345 -21.017 -1.153 1.00 86.31 106 PRO A C 1
ATOM 855 O O . PRO A 1 106 ? -0.187 -20.719 -0.842 1.00 86.31 106 PRO A O 1
ATOM 858 N N . SER A 1 107 ? -1.635 -21.436 -2.391 1.00 86.50 107 SER A N 1
ATOM 859 C CA . SER A 1 107 ? -0.612 -21.571 -3.424 1.00 86.50 107 SER A CA 1
ATOM 860 C C . SER A 1 107 ? -0.140 -20.212 -3.953 1.00 86.50 107 SER A C 1
ATOM 862 O O . SER A 1 107 ? -0.904 -19.275 -4.178 1.00 86.50 107 SER A O 1
ATOM 864 N N . ALA A 1 108 ? 1.173 -20.085 -4.158 1.00 80.94 108 ALA A N 1
ATOM 865 C CA . ALA A 1 108 ? 1.746 -18.865 -4.708 1.00 80.94 108 ALA A CA 1
ATOM 866 C C . ALA A 1 108 ? 1.443 -18.766 -6.210 1.00 80.94 108 ALA A C 1
ATOM 868 O O . ALA A 1 108 ? 1.894 -19.606 -6.998 1.00 80.94 108 ALA A O 1
ATOM 869 N N . SER A 1 109 ? 0.757 -17.700 -6.628 1.00 78.44 109 SER A N 1
ATOM 870 C CA . SER A 1 109 ? 0.559 -17.410 -8.048 1.00 78.44 109 SER A CA 1
ATOM 871 C C . SER A 1 109 ? 1.910 -17.119 -8.708 1.00 78.44 109 SER A C 1
ATOM 873 O O . SER A 1 109 ? 2.544 -16.093 -8.442 1.00 78.44 109 SER A O 1
ATOM 875 N N . LYS A 1 110 ? 2.381 -18.021 -9.571 1.00 77.44 110 LYS A N 1
ATOM 876 C CA . LYS A 1 110 ? 3.605 -17.796 -10.348 1.00 77.44 110 LYS A CA 1
ATOM 877 C C . LYS A 1 110 ? 3.337 -16.761 -11.438 1.00 77.44 110 LYS A C 1
ATOM 879 O O . LYS A 1 110 ? 2.278 -16.761 -12.060 1.00 77.44 110 LYS A O 1
ATOM 884 N N . SER A 1 111 ? 4.318 -15.895 -11.686 1.00 78.75 111 SER A N 1
ATOM 885 C CA . SER A 1 111 ? 4.268 -14.973 -12.821 1.00 78.75 111 SER A CA 1
ATOM 886 C C . SER A 1 111 ? 4.169 -15.770 -14.121 1.00 78.75 111 SER A C 1
ATOM 888 O O . SER A 1 111 ? 4.997 -16.640 -14.379 1.00 78.75 111 SER A O 1
ATOM 890 N N . THR A 1 112 ? 3.179 -15.445 -14.949 1.00 81.19 112 THR A N 1
ATOM 891 C CA . THR A 1 112 ? 3.021 -15.992 -16.305 1.00 81.19 112 THR A CA 1
ATOM 892 C C . THR A 1 112 ? 3.959 -15.333 -17.313 1.00 81.19 112 THR A C 1
ATOM 894 O O . THR A 1 112 ? 3.995 -15.726 -18.477 1.00 81.19 112 THR A O 1
ATOM 897 N N . LYS A 1 113 ? 4.721 -14.314 -16.893 1.00 81.06 113 LYS A N 1
ATOM 898 C CA . LYS A 1 113 ? 5.638 -13.603 -17.776 1.00 81.06 113 LYS A CA 1
ATOM 899 C C . LYS A 1 113 ? 6.826 -14.497 -18.102 1.00 81.06 113 LYS A C 1
ATOM 901 O O . LYS A 1 113 ? 7.612 -14.830 -17.216 1.00 81.06 113 LYS A O 1
ATOM 906 N N . GLU A 1 114 ? 6.968 -14.829 -19.381 1.00 82.00 114 GLU A N 1
ATOM 907 C CA . GLU A 1 114 ? 8.139 -15.551 -19.859 1.00 82.00 114 GLU A CA 1
ATOM 908 C C . GLU A 1 114 ? 9.417 -14.760 -19.538 1.00 82.00 114 GLU A C 1
ATOM 910 O O . GLU A 1 114 ? 9.445 -13.527 -19.689 1.00 82.00 114 GLU A O 1
ATOM 915 N N . PRO A 1 115 ? 10.484 -15.437 -19.081 1.00 79.25 115 PRO A N 1
ATOM 916 C CA . PRO A 1 115 ? 11.765 -14.783 -18.902 1.00 79.25 115 PRO A CA 1
ATOM 917 C C . PRO A 1 115 ? 12.242 -14.236 -20.257 1.00 79.25 115 PRO A C 1
ATOM 919 O O . PRO A 1 115 ? 12.122 -14.919 -21.278 1.00 79.25 115 PRO A O 1
ATOM 922 N N . PRO A 1 116 ? 12.775 -13.002 -20.306 1.00 82.69 116 PRO A N 1
ATOM 923 C CA . PRO A 1 116 ? 13.266 -12.440 -21.555 1.00 82.69 116 PRO A CA 1
ATOM 924 C C . PRO A 1 116 ? 14.402 -13.313 -22.104 1.00 82.69 116 PRO A C 1
ATOM 926 O O . PRO A 1 116 ? 15.339 -13.637 -21.376 1.00 82.69 116 PRO A O 1
ATOM 929 N N . LYS A 1 117 ? 14.326 -13.668 -23.394 1.00 83.50 117 LYS A N 1
ATOM 930 C CA . LYS A 1 117 ? 15.340 -14.501 -24.075 1.00 83.50 117 LYS A CA 1
ATOM 931 C C . LYS A 1 117 ? 16.739 -13.884 -24.017 1.00 83.50 117 LYS A C 1
ATOM 933 O O . LYS A 1 117 ? 17.725 -14.603 -23.922 1.00 83.50 117 LYS A O 1
ATOM 938 N N . GLU A 1 118 ? 16.813 -12.556 -24.030 1.00 83.50 118 GLU A N 1
ATOM 939 C CA . GLU A 1 118 ? 18.052 -11.801 -23.873 1.00 83.50 118 GLU A CA 1
ATOM 940 C C . GLU A 1 118 ? 17.868 -10.693 -22.834 1.00 83.50 118 GLU A C 1
ATOM 942 O O . GLU A 1 118 ? 16.863 -9.976 -22.823 1.00 83.50 118 GLU A O 1
ATOM 947 N N . HIS A 1 119 ? 18.857 -10.522 -21.955 1.00 79.75 119 HIS A N 1
ATOM 948 C CA . HIS A 1 119 ? 18.841 -9.441 -20.977 1.00 79.75 119 HIS A CA 1
ATOM 949 C C . HIS A 1 119 ? 19.130 -8.104 -21.672 1.00 79.75 119 HIS A C 1
ATOM 951 O O . HIS A 1 119 ? 20.269 -7.818 -22.056 1.00 79.75 119 HIS A O 1
ATOM 957 N N . LYS A 1 120 ? 18.110 -7.246 -21.788 1.00 82.69 120 LYS A N 1
ATOM 958 C CA . LYS A 1 120 ? 18.268 -5.894 -22.333 1.00 82.69 120 LYS A CA 1
ATOM 959 C C . LYS A 1 120 ? 19.258 -5.103 -21.475 1.00 82.69 120 LYS A C 1
ATOM 961 O O . LYS A 1 120 ? 18.998 -4.777 -20.319 1.00 82.69 120 LYS A O 1
ATOM 966 N N . ARG A 1 121 ? 20.421 -4.783 -22.040 1.00 85.12 121 ARG A N 1
ATOM 967 C CA . ARG A 1 121 ? 21.396 -3.902 -21.392 1.00 85.12 121 ARG A CA 1
ATOM 968 C C . ARG A 1 121 ? 21.046 -2.449 -21.690 1.00 85.12 121 ARG A C 1
ATOM 970 O O . ARG A 1 121 ? 21.101 -2.027 -22.837 1.00 85.12 121 ARG A O 1
ATOM 977 N N . HIS A 1 122 ? 20.735 -1.689 -20.646 1.00 86.81 122 HIS A N 1
ATOM 978 C CA . HIS A 1 122 ? 20.541 -0.236 -20.737 1.00 86.81 122 HIS A CA 1
ATOM 979 C C . HIS A 1 122 ? 21.864 0.545 -20.680 1.00 86.81 122 HIS A C 1
ATOM 981 O O . HIS A 1 122 ? 21.927 1.690 -21.111 1.00 86.81 122 HIS A O 1
ATOM 987 N N . ASN A 1 123 ? 22.931 -0.091 -20.187 1.00 88.75 123 ASN A N 1
ATOM 988 C CA . ASN A 1 123 ? 24.267 0.491 -20.123 1.00 88.75 123 ASN A CA 1
ATOM 989 C C . ASN A 1 123 ? 25.062 0.167 -21.387 1.00 88.75 123 ASN A C 1
ATOM 991 O O . ASN A 1 123 ? 25.027 -0.974 -21.864 1.00 88.75 123 ASN A O 1
ATOM 995 N N . LEU A 1 124 ? 25.854 1.138 -21.851 1.00 85.38 124 LEU A N 1
ATOM 996 C CA . LEU A 1 124 ? 26.782 0.960 -22.965 1.00 85.38 124 LEU A CA 1
ATOM 997 C C . LEU A 1 124 ? 27.683 -0.265 -22.741 1.00 85.38 124 LEU A C 1
ATOM 999 O O . LEU A 1 124 ? 28.144 -0.551 -21.627 1.00 85.38 124 LEU A O 1
ATOM 1003 N N . LYS A 1 125 ? 27.930 -1.019 -23.816 1.00 87.75 125 LYS A N 1
ATOM 1004 C CA . LYS A 1 125 ? 28.893 -2.120 -23.786 1.00 87.75 125 LYS A CA 1
ATOM 1005 C C . LYS A 1 125 ? 30.287 -1.529 -23.573 1.00 87.75 125 LYS A C 1
ATOM 1007 O O . LYS A 1 125 ? 30.647 -0.532 -24.193 1.00 87.75 125 LYS A O 1
ATOM 1012 N N . LYS A 1 126 ? 31.065 -2.135 -22.672 1.00 90.69 126 LYS A N 1
ATOM 1013 C CA . LYS A 1 126 ? 32.450 -1.725 -22.438 1.00 90.69 126 LYS A CA 1
ATOM 1014 C C . LYS A 1 126 ? 33.229 -1.936 -23.736 1.00 90.69 126 LYS A C 1
ATOM 1016 O O . LYS A 1 126 ? 33.242 -3.055 -24.244 1.00 90.69 126 LYS A O 1
ATOM 1021 N N . LEU A 1 127 ? 33.829 -0.858 -24.238 1.00 90.69 127 LEU A N 1
ATOM 1022 C CA . LEU A 1 127 ? 34.609 -0.863 -25.472 1.00 90.69 127 LEU A CA 1
ATOM 1023 C C . LEU A 1 127 ? 35.772 -1.859 -25.347 1.00 90.69 127 LEU A C 1
ATOM 1025 O O . LEU A 1 127 ? 36.417 -1.933 -24.290 1.00 90.69 127 LEU A O 1
ATOM 1029 N N . THR A 1 128 ? 36.034 -2.627 -26.402 1.00 94.06 128 THR A N 1
ATOM 1030 C CA . THR A 1 128 ? 37.150 -3.582 -26.410 1.00 94.06 128 THR A CA 1
ATOM 1031 C C . THR A 1 128 ? 38.493 -2.843 -26.465 1.00 94.06 128 THR A C 1
ATOM 1033 O O . THR A 1 128 ? 38.562 -1.617 -26.585 1.00 94.06 128 THR A O 1
ATOM 1036 N N . TYR A 1 129 ? 39.605 -3.556 -26.277 1.00 93.75 129 TYR A N 1
ATOM 1037 C CA . TYR A 1 129 ? 40.929 -2.934 -26.371 1.00 93.75 129 TYR A CA 1
ATOM 1038 C C . TYR A 1 129 ? 41.219 -2.416 -27.789 1.00 93.75 129 TYR A C 1
ATOM 1040 O O . TYR A 1 129 ? 41.669 -1.283 -27.937 1.00 93.75 129 TYR A O 1
ATOM 1048 N N . GLU A 1 130 ? 40.888 -3.200 -28.815 1.00 93.44 130 GLU A N 1
ATOM 1049 C CA . GLU A 1 130 ? 41.097 -2.845 -30.224 1.00 93.44 130 GLU A CA 1
ATOM 1050 C C . GLU A 1 130 ? 40.256 -1.636 -30.638 1.00 93.44 130 GLU A C 1
ATOM 1052 O O . GLU A 1 130 ? 40.783 -0.678 -31.193 1.00 93.44 130 GLU A O 1
ATOM 1057 N N . GLU A 1 131 ? 38.977 -1.609 -30.258 1.00 93.44 131 GLU A N 1
ATOM 1058 C CA . GLU A 1 131 ? 38.099 -0.459 -30.493 1.00 93.44 131 GLU A CA 1
ATOM 1059 C C . GLU A 1 131 ? 38.617 0.812 -29.791 1.00 93.44 131 GLU A C 1
ATOM 1061 O O . GLU A 1 131 ? 38.494 1.914 -30.327 1.00 93.44 131 GLU A O 1
ATOM 1066 N N . ARG A 1 132 ? 39.227 0.685 -28.599 1.00 94.31 132 ARG A N 1
ATOM 1067 C CA . ARG A 1 132 ? 39.868 1.822 -27.907 1.00 94.31 132 ARG A CA 1
ATOM 1068 C C . ARG A 1 132 ? 41.122 2.294 -28.633 1.00 94.31 132 ARG A C 1
ATOM 1070 O O . ARG A 1 132 ? 41.332 3.500 -28.722 1.00 94.31 132 ARG A O 1
ATOM 1077 N N . LYS A 1 133 ? 41.937 1.367 -29.145 1.00 94.62 133 LYS A N 1
ATOM 1078 C CA . LYS A 1 133 ? 43.145 1.681 -29.916 1.00 94.62 133 LYS A CA 1
ATOM 1079 C C . LYS A 1 133 ? 42.793 2.384 -31.228 1.00 94.62 133 LYS A C 1
ATOM 1081 O O . LYS A 1 133 ? 43.406 3.397 -31.539 1.00 94.62 133 LYS A O 1
ATOM 1086 N N . ASN A 1 134 ? 41.773 1.911 -31.940 1.00 94.88 134 ASN A N 1
ATOM 1087 C CA . ASN A 1 134 ? 41.329 2.511 -33.199 1.00 94.88 134 ASN A CA 1
ATOM 1088 C C . ASN A 1 134 ? 40.782 3.926 -32.986 1.00 94.88 134 ASN A C 1
ATOM 1090 O O . ASN A 1 134 ? 41.244 4.848 -33.646 1.00 94.88 134 ASN A O 1
ATOM 1094 N N . LYS A 1 135 ? 39.930 4.138 -31.971 1.00 93.69 135 LYS A N 1
ATOM 1095 C CA . LYS A 1 135 ? 39.471 5.492 -31.606 1.00 93.69 135 LYS A CA 1
ATOM 1096 C C . LYS A 1 135 ? 40.607 6.428 -31.200 1.00 93.69 135 LYS A C 1
ATOM 1098 O O . LYS A 1 135 ? 40.505 7.636 -31.392 1.00 93.69 135 LYS A O 1
ATOM 1103 N N . LEU A 1 136 ? 41.665 5.897 -30.584 1.00 94.25 136 LEU A N 1
ATOM 1104 C CA . LEU A 1 136 ? 42.841 6.690 -30.242 1.00 94.25 136 LEU A CA 1
ATOM 1105 C C . LEU A 1 136 ? 43.609 7.103 -31.502 1.00 94.25 136 LEU A C 1
ATOM 1107 O O . LEU A 1 136 ? 43.945 8.275 -31.616 1.00 94.25 136 LEU A O 1
ATOM 1111 N N . MET A 1 137 ? 43.848 6.173 -32.433 1.00 93.69 137 MET A N 1
ATOM 1112 C CA . MET A 1 137 ? 44.511 6.465 -33.711 1.00 93.69 137 MET A CA 1
ATOM 1113 C C . MET A 1 137 ? 43.715 7.494 -34.519 1.00 93.69 137 MET A C 1
ATOM 1115 O O . MET A 1 137 ? 44.265 8.534 -34.852 1.00 93.69 137 MET A O 1
ATOM 1119 N N . GLU A 1 138 ? 42.403 7.292 -34.687 1.00 94.00 138 GLU A N 1
ATOM 1120 C CA . GLU A 1 138 ? 41.509 8.255 -35.353 1.00 94.00 138 GLU A CA 1
ATOM 1121 C C . GLU A 1 138 ? 41.593 9.656 -34.726 1.00 94.00 138 GLU A C 1
ATOM 1123 O O . GLU A 1 138 ? 41.628 10.665 -35.428 1.00 94.00 138 GLU A O 1
ATOM 1128 N N . ARG A 1 139 ? 41.661 9.735 -33.391 1.00 94.06 139 ARG A N 1
ATOM 1129 C CA . ARG A 1 139 ? 41.776 11.010 -32.676 1.00 94.06 139 ARG A CA 1
ATOM 1130 C C . ARG A 1 139 ? 43.133 11.684 -32.888 1.00 94.06 139 ARG A C 1
ATOM 1132 O O . ARG A 1 139 ? 43.182 12.907 -32.968 1.00 94.06 139 ARG A O 1
ATOM 1139 N N . VAL A 1 140 ? 44.217 10.911 -32.936 1.00 95.00 140 VAL A N 1
ATOM 1140 C CA . VAL A 1 140 ? 45.572 11.422 -33.196 1.00 95.00 140 VAL A CA 1
ATOM 1141 C C . VAL A 1 140 ? 45.698 11.897 -34.643 1.00 95.00 140 VAL A C 1
ATOM 1143 O O . VAL A 1 140 ? 46.197 12.995 -34.874 1.00 95.00 140 VAL A O 1
ATOM 1146 N N . ASP A 1 141 ? 45.186 11.131 -35.603 1.00 93.00 141 ASP A N 1
ATOM 1147 C CA . ASP A 1 141 ? 45.230 11.487 -37.023 1.00 93.00 141 ASP A CA 1
ATOM 1148 C C . ASP A 1 141 ? 44.416 12.754 -37.311 1.00 93.00 141 ASP A C 1
ATOM 1150 O O . ASP A 1 141 ? 44.892 13.650 -38.007 1.00 93.00 141 ASP A O 1
ATOM 1154 N N . ALA A 1 142 ? 43.230 12.883 -36.705 1.00 92.19 142 ALA A N 1
ATOM 1155 C CA . ALA A 1 142 ? 42.421 14.097 -36.795 1.00 92.19 142 ALA A CA 1
ATOM 1156 C C . ALA A 1 142 ? 43.144 15.330 -36.223 1.00 92.19 142 ALA A C 1
ATOM 1158 O O . ALA A 1 142 ? 43.074 16.413 -36.805 1.00 92.19 142 ALA A O 1
ATOM 1159 N N . LEU A 1 143 ? 43.869 15.175 -35.107 1.00 91.44 143 LEU A N 1
ATOM 1160 C CA . LEU A 1 143 ? 44.680 16.255 -34.538 1.00 91.44 143 LEU A CA 1
ATOM 1161 C C . LEU A 1 143 ? 45.810 16.660 -35.489 1.00 91.44 143 LEU A C 1
ATOM 1163 O O . LEU A 1 143 ? 45.962 17.847 -35.768 1.00 91.44 143 LEU A O 1
ATOM 1167 N N . ASN A 1 144 ? 46.549 15.697 -36.039 1.00 90.06 144 ASN A N 1
ATOM 1168 C CA . ASN A 1 144 ? 47.639 15.978 -36.974 1.00 90.06 144 ASN A CA 1
ATOM 1169 C C . ASN A 1 144 ? 47.147 16.696 -38.242 1.00 90.06 144 ASN A C 1
ATOM 1171 O O . ASN A 1 144 ? 47.777 17.658 -38.672 1.00 90.06 144 ASN A O 1
ATOM 1175 N N . GLN A 1 145 ? 45.995 16.292 -38.790 1.00 87.00 145 GLN A N 1
ATOM 1176 C CA . GLN A 1 145 ? 45.363 16.976 -39.926 1.00 87.00 145 GLN A CA 1
ATOM 1177 C C . GLN A 1 145 ? 44.941 18.412 -39.577 1.00 87.00 145 GLN A C 1
ATOM 1179 O O . GLN A 1 145 ? 45.144 19.325 -40.376 1.00 87.00 145 GLN A O 1
ATOM 1184 N N . SER A 1 146 ? 44.394 18.631 -38.374 1.00 83.38 146 SER A N 1
ATOM 1185 C CA . SER A 1 146 ? 44.014 19.974 -37.912 1.00 83.38 146 SER A CA 1
ATOM 1186 C C . SER A 1 146 ? 45.214 20.902 -37.699 1.00 83.38 146 SER A C 1
ATOM 1188 O O . SER A 1 146 ? 45.107 22.093 -37.968 1.00 83.38 146 SER A O 1
ATOM 1190 N N . LEU A 1 147 ? 46.360 20.361 -37.271 1.00 76.50 147 LEU A N 1
ATOM 1191 C CA . LEU A 1 147 ? 47.615 21.105 -37.148 1.00 76.50 147 LEU A CA 1
ATOM 1192 C C . LEU A 1 147 ? 48.181 21.473 -38.523 1.00 76.50 147 LEU A C 1
ATOM 1194 O O . LEU A 1 147 ? 48.525 22.626 -38.739 1.00 76.50 147 LEU A O 1
ATOM 1198 N N . SER A 1 148 ? 48.194 20.539 -39.479 1.00 71.19 148 SER A N 1
ATOM 1199 C CA . SER A 1 148 ? 48.688 20.819 -40.836 1.00 71.19 148 SER A CA 1
ATOM 1200 C C . SER A 1 148 ? 47.843 21.826 -41.625 1.00 71.19 148 SER A C 1
ATOM 1202 O O . SER A 1 148 ? 48.342 22.402 -42.580 1.00 71.19 148 SER A O 1
ATOM 1204 N N . GLY A 1 149 ? 46.574 22.030 -41.254 1.00 60.16 149 GLY A N 1
ATOM 1205 C CA . GLY A 1 149 ? 45.695 23.031 -41.871 1.00 60.16 149 GLY A CA 1
ATOM 1206 C C . GLY A 1 149 ? 45.697 24.400 -41.181 1.00 60.16 149 GLY A C 1
ATOM 1207 O O . GLY A 1 149 ? 44.956 25.276 -41.614 1.00 60.16 149 GLY A O 1
ATOM 1208 N N . ALA A 1 150 ? 46.460 24.576 -40.097 1.00 57.34 150 ALA A N 1
ATOM 1209 C CA . ALA A 1 150 ? 46.587 25.843 -39.368 1.00 57.34 150 ALA A CA 1
ATOM 1210 C C . ALA A 1 150 ? 47.870 26.627 -39.720 1.00 57.34 150 ALA A C 1
ATOM 1212 O O . ALA A 1 150 ? 48.034 27.748 -39.242 1.00 57.34 150 ALA A O 1
ATOM 1213 N N . ASP A 1 151 ? 48.749 26.041 -40.542 1.00 52.03 151 ASP A N 1
ATOM 1214 C CA . ASP A 1 151 ? 50.030 26.613 -40.986 1.00 52.03 151 ASP A CA 1
ATOM 1215 C C . ASP A 1 151 ? 49.994 27.152 -42.445 1.00 52.03 151 ASP A C 1
ATOM 1217 O O . ASP A 1 151 ? 51.053 27.426 -43.011 1.00 52.03 151 ASP A O 1
ATOM 1221 N N . ASP A 1 152 ? 48.803 27.324 -43.043 1.00 45.25 152 ASP A N 1
ATOM 1222 C CA . ASP A 1 152 ? 48.560 27.984 -44.351 1.00 45.25 152 ASP A CA 1
ATOM 1223 C C . ASP A 1 152 ? 47.772 29.302 -44.184 1.00 45.25 152 ASP A C 1
ATOM 1225 O O . ASP A 1 152 ? 46.731 29.292 -43.479 1.00 45.25 152 ASP A O 1
#

Organism: Acorus calamus (NCBI:txid4465)

pLDDT: mean 82.06, std 12.98, range [34.81, 95.0]

Sequence (152 aa):
MPMNCLDMGLKWVSLIMQQGALDGGLDIPHSEKRFAGFSKDDKQLNAEIHRKYIFGGHIASYMNTLMEDEPEKYQSHFSEYIKRGIEPDSMEELYKKVHEAIRADPSASKSTKEPPKEHKRHNLKKLTYEERKNKLMERVDALNQSLSGADD

InterPro domains:
  IPR005485 Large ribosomal subunit protein uL18, eukaryota/archaea [PR00058] (20-39)
  IPR005485 Large ribosomal subunit protein uL18, eukaryota/archaea [PR00058] (62-82)
  IPR005485 Large ribosomal subunit protein uL18, eukaryota/archaea [PTHR23410] (18-146)
  IPR025607 Large ribosomal subunit protein uL18, C-terminal, eukaryotes [PF14204] (91-144)